Protein AF-A0A7S0A4B8-F1 (afdb_monomer_lite)

Structure (mmCIF, N/CA/C/O backbone):
data_AF-A0A7S0A4B8-F1
#
_entry.id   AF-A0A7S0A4B8-F1
#
loop_
_atom_site.group_PDB
_atom_site.id
_atom_site.type_symbol
_atom_site.label_atom_id
_atom_site.label_alt_id
_atom_site.label_comp_id
_atom_site.label_asym_id
_atom_site.label_entity_id
_atom_site.label_seq_id
_atom_site.pdbx_PDB_ins_code
_atom_site.Cartn_x
_atom_site.Cartn_y
_atom_site.Cartn_z
_atom_site.occupancy
_atom_site.B_iso_or_equiv
_atom_site.auth_seq_id
_atom_site.auth_comp_id
_atom_site.auth_asym_id
_atom_site.auth_atom_id
_atom_site.pdbx_PDB_model_num
ATOM 1 N N . MET A 1 1 ? 1.318 -7.078 27.503 1.00 65.69 1 MET A N 1
ATOM 2 C CA . MET A 1 1 ? 1.333 -6.123 26.371 1.00 65.69 1 MET A CA 1
ATOM 3 C C . MET A 1 1 ? 0.557 -4.879 26.774 1.00 65.69 1 MET A C 1
ATOM 5 O O . MET A 1 1 ? -0.394 -5.013 27.538 1.00 65.69 1 MET A O 1
ATOM 9 N N . LEU A 1 2 ? 0.996 -3.697 26.331 1.00 66.44 2 LEU A N 1
ATOM 10 C CA . LEU A 1 2 ? 0.369 -2.416 26.674 1.00 66.44 2 LEU A CA 1
ATOM 11 C C . LEU A 1 2 ? -0.855 -2.179 25.779 1.00 66.44 2 LEU A C 1
ATOM 13 O O . LEU A 1 2 ? -0.732 -2.217 24.556 1.00 66.44 2 LEU A O 1
ATOM 17 N N . LEU A 1 3 ? -2.012 -1.928 26.382 1.00 67.31 3 LEU A N 1
ATOM 18 C CA . LEU A 1 3 ? -3.228 -1.476 25.714 1.00 67.31 3 LEU A CA 1
ATOM 19 C C . LEU A 1 3 ? -3.552 -0.052 26.160 1.00 67.31 3 LEU A C 1
ATOM 21 O O . LEU A 1 3 ? -3.256 0.344 27.286 1.00 67.31 3 LEU A O 1
ATOM 25 N N . ALA A 1 4 ? -4.162 0.718 25.267 1.00 68.31 4 ALA A N 1
ATOM 26 C CA . ALA A 1 4 ? -4.703 2.030 25.581 1.00 68.31 4 ALA A CA 1
ATOM 27 C C . ALA A 1 4 ? -6.212 2.006 25.336 1.00 68.31 4 ALA A C 1
ATOM 29 O O . ALA A 1 4 ? -6.651 1.677 24.235 1.00 68.31 4 ALA A O 1
ATOM 30 N N . SER A 1 5 ? -6.997 2.349 26.353 1.00 66.81 5 SER A N 1
ATOM 31 C CA . SER A 1 5 ? -8.445 2.515 26.245 1.00 66.81 5 SER A CA 1
ATOM 32 C C . SER A 1 5 ? -8.810 3.991 26.354 1.00 66.81 5 SER A C 1
ATOM 34 O O . SER A 1 5 ? -8.346 4.685 27.263 1.00 66.81 5 SER A O 1
ATOM 36 N N . TRP A 1 6 ? -9.665 4.458 25.445 1.00 62.88 6 TRP A N 1
ATOM 37 C CA . TRP A 1 6 ? -10.256 5.793 25.496 1.00 62.88 6 TRP A CA 1
ATOM 38 C C . TRP A 1 6 ? -11.705 5.681 26.003 1.00 62.88 6 TRP A C 1
ATOM 40 O O . TRP A 1 6 ? -12.505 5.045 25.315 1.00 62.88 6 TRP A O 1
ATOM 50 N N . PRO A 1 7 ? -12.090 6.270 27.153 1.00 57.09 7 PRO A N 1
ATOM 51 C CA . PRO A 1 7 ? -13.421 6.057 27.751 1.00 57.09 7 PRO A CA 1
ATOM 52 C C . PRO A 1 7 ? -14.619 6.737 27.050 1.00 57.09 7 PRO A C 1
ATOM 54 O O . PRO A 1 7 ? -15.655 6.957 27.663 1.00 57.09 7 PRO A O 1
ATOM 57 N N . GLY A 1 8 ? -14.526 7.048 25.759 1.00 51.59 8 GLY A N 1
ATOM 58 C CA . GLY A 1 8 ? -15.545 7.799 25.017 1.00 51.59 8 GLY A CA 1
ATOM 59 C C . GLY A 1 8 ? -15.526 9.319 25.248 1.00 51.59 8 GLY A C 1
ATOM 60 O O . GLY A 1 8 ? -14.815 9.848 26.103 1.00 51.59 8 GLY A O 1
ATOM 61 N N . ALA A 1 9 ? -16.276 10.037 24.408 1.00 51.91 9 ALA A N 1
ATOM 62 C CA . ALA A 1 9 ? -16.394 11.493 24.427 1.00 51.91 9 ALA A CA 1
ATOM 63 C C . ALA A 1 9 ? -17.390 11.927 25.516 1.00 51.91 9 ALA A C 1
ATOM 65 O O . ALA A 1 9 ? -18.593 11.758 25.351 1.00 51.91 9 ALA A O 1
ATOM 66 N N . GLY A 1 10 ? -16.897 12.454 26.638 1.00 55.34 10 GLY A N 1
ATOM 67 C CA . GLY A 1 10 ? -17.756 13.011 27.694 1.00 55.34 10 GLY A CA 1
ATOM 68 C C . GLY A 1 10 ? -17.129 13.022 29.086 1.00 55.34 10 GLY A C 1
ATOM 69 O O . GLY A 1 10 ? -17.447 13.878 29.902 1.00 55.34 10 GLY A O 1
ATOM 70 N N . SER A 1 11 ? -16.182 12.129 29.351 1.00 51.59 11 SER A N 1
ATOM 71 C CA . SER A 1 11 ? -15.331 12.193 30.539 1.00 51.59 11 SER A CA 1
ATOM 72 C C . SER A 1 11 ? -14.059 12.979 30.225 1.00 51.59 11 SER A C 1
ATOM 74 O O . SER A 1 11 ? -13.512 12.833 29.133 1.00 51.59 11 SER A O 1
ATOM 76 N N . ALA A 1 12 ? -13.558 13.769 31.179 1.00 55.06 12 ALA A N 1
ATOM 77 C CA . ALA A 1 12 ? -12.255 14.450 31.137 1.00 55.06 12 ALA A CA 1
ATOM 78 C C . ALA A 1 12 ? -11.069 13.453 31.169 1.00 55.06 12 ALA A C 1
ATOM 80 O O . ALA A 1 12 ? -10.134 13.577 31.957 1.00 55.06 12 ALA A O 1
ATOM 81 N N . ALA A 1 13 ? -11.154 12.390 30.374 1.00 54.06 13 ALA A N 1
ATOM 82 C CA . ALA A 1 13 ? -10.437 11.151 30.568 1.00 54.06 13 ALA A CA 1
ATOM 83 C C . ALA A 1 13 ? -9.263 11.057 29.603 1.00 54.06 13 ALA A C 1
ATOM 85 O O . ALA A 1 13 ? -9.420 10.836 28.402 1.00 54.06 13 ALA A O 1
ATOM 86 N N . GLY A 1 14 ? -8.070 11.208 30.170 1.00 60.81 14 GLY A N 1
ATOM 87 C CA . GLY A 1 14 ? -6.828 10.881 29.497 1.00 60.81 14 GLY A CA 1
ATOM 88 C C . GLY A 1 14 ? -6.768 9.417 29.058 1.00 60.81 14 GLY A C 1
ATOM 89 O O . GLY A 1 14 ? -7.532 8.552 29.497 1.00 60.81 14 GLY A O 1
ATOM 90 N N . LEU A 1 15 ? -5.809 9.151 28.176 1.00 65.81 15 LEU A N 1
ATOM 91 C CA . LEU A 1 15 ? -5.495 7.820 27.678 1.00 65.81 15 LEU A CA 1
ATOM 92 C C . LEU A 1 15 ? -5.212 6.877 28.859 1.00 65.81 15 LEU A C 1
ATOM 94 O O . LEU A 1 15 ? -4.180 6.996 29.522 1.00 65.81 15 LEU A O 1
ATOM 98 N N . SER A 1 16 ? -6.111 5.929 29.122 1.00 72.75 16 SER A N 1
ATOM 99 C CA . SER A 1 16 ? -5.884 4.940 30.174 1.00 72.75 16 SER A CA 1
ATOM 100 C C . SER A 1 16 ? -5.035 3.815 29.605 1.00 72.75 16 SER A C 1
ATOM 102 O O . SER A 1 16 ? -5.447 3.109 28.684 1.00 72.75 16 SER A O 1
ATOM 104 N N . ARG A 1 17 ? -3.814 3.689 30.127 1.00 73.88 17 ARG A N 1
ATOM 105 C CA . ARG A 1 17 ? -2.878 2.625 29.769 1.00 73.88 17 ARG A CA 1
ATOM 106 C C . ARG A 1 17 ? -3.101 1.444 30.697 1.00 73.88 17 ARG A C 1
ATOM 108 O O . ARG A 1 17 ? -2.943 1.573 31.906 1.00 73.88 17 ARG A O 1
ATOM 115 N N . CYS A 1 18 ? -3.431 0.296 30.132 1.00 77.44 18 CYS A N 1
ATOM 116 C CA . CYS A 1 18 ? -3.610 -0.946 30.862 1.00 77.44 18 CYS A CA 1
ATOM 117 C C . CYS A 1 18 ? -2.623 -2.004 30.368 1.00 77.44 18 CYS A C 1
ATOM 119 O O . CYS A 1 18 ? -2.184 -2.013 29.215 1.00 77.44 18 CYS A O 1
ATOM 121 N N . TRP A 1 19 ? -2.247 -2.900 31.273 1.00 80.56 19 TRP A N 1
ATOM 122 C CA . TRP A 1 19 ? -1.473 -4.086 30.942 1.00 80.56 19 TRP A CA 1
ATOM 123 C C . TRP A 1 19 ? -2.433 -5.258 30.796 1.00 80.56 19 TRP A C 1
ATOM 125 O O . TRP A 1 19 ? -3.331 -5.431 31.610 1.00 80.56 19 TRP A O 1
ATOM 135 N N . THR A 1 20 ? -2.233 -6.069 29.766 1.00 80.75 20 THR A N 1
ATOM 136 C CA . THR A 1 20 ? -2.974 -7.321 29.580 1.00 80.75 20 THR A CA 1
ATOM 137 C C . THR A 1 20 ? -2.023 -8.439 29.175 1.00 80.75 20 THR A C 1
ATOM 139 O O . THR A 1 20 ? -0.939 -8.192 28.615 1.00 80.75 20 THR A O 1
ATOM 142 N N . SER A 1 21 ? -2.412 -9.679 29.448 1.00 87.62 21 SER A N 1
ATOM 143 C CA . SER A 1 21 ? -1.695 -10.842 28.943 1.00 87.62 21 SER A CA 1
ATOM 144 C C . SER A 1 21 ? -1.775 -10.917 27.413 1.00 87.62 21 SER A C 1
ATOM 146 O O . SER A 1 21 ? -2.644 -10.333 26.763 1.00 87.62 21 SER A O 1
ATOM 148 N N . ARG A 1 22 ? -0.856 -11.668 26.796 1.00 81.12 22 ARG A N 1
ATOM 149 C CA . ARG A 1 22 ? -0.938 -11.942 25.353 1.00 81.12 22 ARG A CA 1
ATOM 150 C C . ARG A 1 22 ? -2.242 -12.647 24.988 1.00 81.12 22 ARG A C 1
ATOM 152 O O . ARG A 1 22 ? -2.794 -12.375 23.932 1.00 81.12 22 ARG A O 1
ATOM 159 N N . GLN A 1 23 ? -2.713 -13.537 25.851 1.00 83.88 23 GLN A N 1
ATOM 160 C CA . GLN A 1 23 ? -3.875 -14.375 25.593 1.00 83.88 23 GLN A CA 1
ATOM 161 C C . GLN A 1 23 ? -5.174 -13.557 25.602 1.00 83.88 23 GLN A C 1
ATOM 163 O O . GLN A 1 23 ? -5.948 -13.643 24.654 1.00 83.88 23 GLN A O 1
ATOM 168 N N . GLU A 1 24 ? -5.359 -12.687 26.594 1.00 83.50 24 GLU A N 1
ATOM 169 C CA . GLU A 1 24 ? -6.487 -11.745 26.663 1.00 83.50 24 GLU A CA 1
ATOM 170 C C . GLU A 1 24 ? -6.470 -10.732 25.511 1.00 83.50 24 GLU A C 1
ATOM 172 O O . GLU A 1 24 ? -7.505 -10.476 24.897 1.00 83.50 24 GLU A O 1
ATOM 177 N N . LEU A 1 25 ? -5.295 -10.204 25.146 1.00 81.12 25 LEU A N 1
ATOM 178 C CA . LEU A 1 25 ? -5.165 -9.302 23.997 1.00 81.12 25 LEU A CA 1
ATOM 179 C C . LEU A 1 25 ? -5.595 -9.980 22.692 1.00 81.12 25 LEU A C 1
ATOM 181 O O . LEU A 1 25 ? -6.290 -9.379 21.873 1.00 81.12 25 LEU A O 1
ATOM 185 N N . LEU A 1 26 ? -5.201 -11.242 22.500 1.00 79.94 26 LEU A N 1
ATOM 186 C CA . LEU A 1 26 ? -5.622 -12.015 21.337 1.00 79.94 26 LEU A CA 1
ATOM 187 C C . LEU A 1 26 ? -7.137 -12.259 21.346 1.00 79.94 26 LEU A C 1
ATOM 189 O O . LEU A 1 26 ? -7.769 -12.169 20.296 1.00 79.94 26 LEU A O 1
ATOM 193 N N . GLN A 1 27 ? -7.739 -12.510 22.510 1.00 82.00 27 GLN A N 1
ATOM 194 C CA . GLN A 1 27 ? -9.192 -12.650 22.625 1.00 82.00 27 GLN A CA 1
ATOM 195 C C . GLN A 1 27 ? -9.928 -11.343 22.308 1.00 82.00 27 GLN A C 1
ATOM 197 O O . GLN A 1 27 ? -10.942 -11.382 21.619 1.00 82.00 27 GLN A O 1
ATOM 202 N N . LEU A 1 28 ? -9.424 -10.188 22.744 1.00 78.06 28 LEU A N 1
ATOM 203 C CA . LEU A 1 28 ? -10.036 -8.887 22.451 1.00 78.06 28 LEU A CA 1
ATOM 204 C C . LEU A 1 28 ? -10.003 -8.541 20.956 1.00 78.06 28 LEU A C 1
ATOM 206 O O . LEU A 1 28 ? -10.974 -8.004 20.429 1.00 78.06 28 LEU A O 1
ATOM 210 N N . LEU A 1 29 ? -8.899 -8.852 20.273 1.00 75.25 29 LEU A N 1
ATOM 211 C CA . LEU A 1 29 ? -8.683 -8.445 18.880 1.00 75.25 29 LEU A CA 1
ATOM 212 C C . LEU A 1 29 ? -9.118 -9.488 17.843 1.00 75.25 29 LEU A C 1
ATOM 214 O O . LEU A 1 29 ? -9.362 -9.122 16.695 1.00 75.25 29 LEU A O 1
ATOM 218 N N . PHE A 1 30 ? -9.198 -10.770 18.213 1.00 77.69 30 PHE A N 1
ATOM 219 C CA . PHE A 1 30 ? -9.391 -11.864 17.254 1.00 77.69 30 PHE A CA 1
ATOM 220 C C . PHE A 1 30 ? -10.508 -12.857 17.618 1.00 77.69 30 PHE A C 1
ATOM 222 O O . PHE A 1 30 ? -10.685 -13.835 16.891 1.00 77.69 30 PHE A O 1
ATOM 229 N N . ARG A 1 31 ? -11.292 -12.645 18.692 1.00 82.69 31 ARG A N 1
ATOM 230 C CA . ARG A 1 31 ? -12.483 -13.484 18.947 1.00 82.69 31 ARG A CA 1
ATOM 231 C C . ARG A 1 31 ? -13.565 -13.265 17.881 1.00 82.69 31 ARG A C 1
ATOM 233 O O . ARG A 1 31 ? -13.658 -12.171 17.322 1.00 82.69 31 ARG A O 1
ATOM 240 N N . PRO A 1 32 ? -14.457 -14.243 17.650 1.00 79.19 32 PRO A N 1
ATOM 241 C CA . PRO A 1 32 ? -15.700 -13.999 16.925 1.00 79.19 32 PRO A CA 1
ATOM 242 C C . PRO A 1 32 ? -16.448 -12.790 17.513 1.00 79.19 32 PRO A C 1
ATOM 244 O O . PRO A 1 32 ? -16.683 -12.728 18.723 1.00 79.19 32 PRO A O 1
ATOM 247 N N . GLY A 1 33 ? -16.772 -11.814 16.660 1.00 76.62 33 GLY A N 1
ATOM 248 C CA . GLY A 1 33 ? -17.384 -10.542 17.064 1.00 76.62 33 GLY A CA 1
ATOM 249 C C . GLY A 1 33 ? -16.401 -9.445 17.492 1.00 76.62 33 GLY A C 1
ATOM 250 O O . GLY A 1 33 ? -16.847 -8.358 17.852 1.00 76.62 33 GLY A O 1
ATOM 251 N N . ALA A 1 34 ? -15.085 -9.686 17.444 1.00 72.62 34 ALA A N 1
ATOM 252 C CA . ALA A 1 34 ? -14.104 -8.619 17.617 1.00 72.62 34 ALA A CA 1
ATOM 253 C C . ALA A 1 34 ? -14.307 -7.532 16.542 1.00 72.62 34 ALA A C 1
ATOM 255 O O . ALA A 1 34 ? -14.575 -7.860 15.377 1.00 72.62 34 ALA A O 1
ATOM 256 N N . PRO A 1 35 ? -14.181 -6.242 16.901 1.00 68.31 35 PRO A N 1
ATOM 257 C CA . PRO A 1 35 ? -14.300 -5.162 15.935 1.00 68.31 35 PRO A CA 1
ATOM 258 C C . PRO A 1 35 ? -13.227 -5.318 14.856 1.00 68.31 35 PRO A C 1
ATOM 260 O O . PRO A 1 35 ? -12.076 -5.650 15.146 1.00 68.31 35 PRO A O 1
ATOM 263 N N . ALA A 1 36 ? -13.595 -5.063 13.598 1.00 70.81 36 ALA A N 1
ATOM 264 C CA . ALA A 1 36 ? -12.662 -5.076 12.477 1.00 70.81 36 ALA A CA 1
ATOM 265 C C . ALA A 1 36 ? -11.707 -3.875 12.575 1.00 70.81 36 ALA A C 1
ATOM 267 O O . ALA A 1 36 ? -11.871 -2.867 11.889 1.00 70.81 36 ALA A O 1
ATOM 268 N N . MET A 1 37 ? -10.714 -3.981 13.454 1.00 77.62 37 MET A N 1
ATOM 2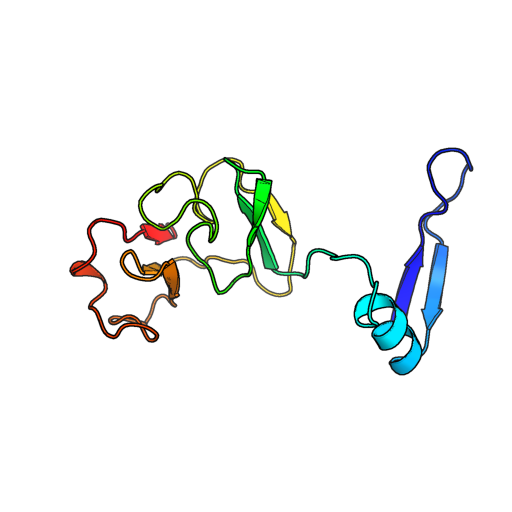69 C CA . MET A 1 37 ? -9.730 -2.935 13.677 1.00 77.62 37 MET A CA 1
ATOM 270 C C . MET A 1 37 ? -8.759 -2.867 12.490 1.00 77.62 37 MET A C 1
ATOM 272 O O . MET A 1 37 ? -8.296 -3.909 12.004 1.00 77.62 37 MET A O 1
ATOM 276 N N . PRO A 1 38 ? -8.428 -1.661 12.001 1.00 84.88 38 PRO A N 1
ATOM 277 C CA . PRO A 1 38 ? -7.383 -1.490 11.003 1.00 84.88 38 PRO A CA 1
ATOM 278 C C . PRO A 1 38 ? -6.048 -1.948 11.585 1.00 84.88 38 PRO A C 1
ATOM 280 O O . PRO A 1 38 ? -5.708 -1.613 12.720 1.00 84.88 38 PRO A O 1
ATOM 283 N N . ARG A 1 39 ? -5.292 -2.740 10.826 1.00 85.38 39 ARG A N 1
ATOM 284 C CA . ARG A 1 39 ? -3.971 -3.204 11.254 1.00 85.38 39 ARG A CA 1
ATOM 285 C C . ARG A 1 39 ? -2.903 -2.226 10.776 1.00 85.38 39 ARG A C 1
ATOM 287 O O . ARG A 1 39 ? -3.095 -1.604 9.732 1.00 85.38 39 ARG A O 1
ATOM 294 N N . PRO A 1 40 ? -1.763 -2.135 11.476 1.00 89.06 40 PRO A N 1
ATOM 295 C CA . PRO A 1 40 ? -0.599 -1.420 10.969 1.00 89.06 40 PRO A CA 1
ATOM 296 C C . PRO A 1 40 ? -0.287 -1.794 9.511 1.00 89.06 40 PRO A C 1
ATOM 298 O O . PRO A 1 40 ? -0.234 -2.979 9.172 1.00 89.06 40 PRO A O 1
ATOM 301 N N . GLY A 1 41 ? -0.118 -0.789 8.650 1.00 91.50 41 GLY A N 1
ATOM 302 C CA . GLY A 1 41 ? 0.108 -0.944 7.210 1.00 91.50 41 GLY A CA 1
ATOM 303 C C . GLY A 1 41 ? -1.150 -1.144 6.353 1.00 91.50 41 GLY A C 1
ATOM 304 O O . GLY A 1 41 ? -1.059 -1.079 5.126 1.00 91.50 41 GLY A O 1
ATOM 305 N N . ASP A 1 42 ? -2.326 -1.378 6.944 1.00 94.81 42 ASP A N 1
ATOM 306 C CA . ASP A 1 42 ? -3.574 -1.303 6.180 1.00 94.81 42 ASP A CA 1
ATOM 307 C C . ASP A 1 42 ? -3.756 0.137 5.643 1.00 94.81 42 ASP A C 1
ATOM 309 O O . ASP A 1 42 ? -3.273 1.110 6.222 1.00 94.81 42 ASP A O 1
ATOM 313 N N . TRP A 1 43 ? -4.462 0.291 4.527 1.00 95.44 43 TRP A N 1
ATOM 314 C CA . TRP A 1 43 ? -4.742 1.596 3.923 1.00 95.44 43 TRP A CA 1
ATOM 315 C C . TRP A 1 43 ? -6.205 1.694 3.503 1.00 95.44 43 TRP A C 1
ATOM 317 O O . TRP A 1 43 ? -6.847 0.688 3.200 1.00 95.44 43 TRP A O 1
ATOM 327 N N . PHE A 1 44 ? -6.759 2.899 3.477 1.00 95.94 44 PHE A N 1
ATOM 328 C CA . PHE A 1 44 ? -8.140 3.149 3.083 1.00 95.94 44 PHE A CA 1
ATOM 329 C C . PHE A 1 44 ? -8.175 3.821 1.726 1.00 95.94 44 PHE A C 1
ATOM 331 O O . PHE A 1 44 ? -7.514 4.833 1.502 1.00 95.94 44 PHE A O 1
ATOM 338 N N . CYS A 1 45 ? -8.961 3.243 0.822 1.00 96.25 45 CYS A N 1
ATOM 339 C CA . CYS A 1 45 ? -9.129 3.795 -0.511 1.00 96.25 45 CYS A CA 1
ATOM 340 C C . CYS A 1 45 ? -9.730 5.200 -0.434 1.00 96.25 45 CYS A C 1
ATOM 342 O O . CYS A 1 45 ? -10.817 5.365 0.115 1.00 96.25 45 CYS A O 1
ATOM 344 N N . SER A 1 46 ? -9.070 6.184 -1.043 1.00 95.31 46 SER A N 1
ATOM 345 C CA . SER A 1 46 ? -9.558 7.566 -1.111 1.00 95.31 46 SER A CA 1
ATOM 346 C C . SER A 1 46 ? -10.892 7.703 -1.855 1.00 95.31 46 SER A C 1
ATOM 348 O O . SER A 1 46 ? -11.635 8.647 -1.616 1.00 95.31 46 SER A O 1
ATOM 350 N N . ARG A 1 47 ? -11.235 6.735 -2.717 1.00 95.06 47 ARG A N 1
ATOM 351 C CA . ARG A 1 47 ? -12.477 6.731 -3.503 1.00 95.06 47 ARG A CA 1
ATOM 352 C C . ARG A 1 47 ? -13.671 6.113 -2.775 1.00 95.06 47 ARG A C 1
ATOM 354 O O . ARG A 1 47 ? -14.761 6.669 -2.811 1.00 95.06 47 ARG A O 1
ATOM 361 N N . CYS A 1 48 ? -13.502 4.933 -2.176 1.00 95.50 48 CYS A N 1
ATOM 362 C CA . CYS A 1 48 ? -14.624 4.174 -1.603 1.00 95.50 48 CYS A CA 1
ATOM 363 C C . CYS A 1 48 ? -14.516 3.941 -0.091 1.00 95.50 48 CYS A C 1
ATOM 365 O O . CYS A 1 48 ? -15.330 3.204 0.464 1.00 95.50 48 CYS A O 1
ATOM 367 N N . LEU A 1 49 ? -13.473 4.478 0.553 1.00 93.62 49 LEU A N 1
ATOM 368 C CA . LEU A 1 49 ? -13.179 4.384 1.990 1.00 93.62 49 LEU A CA 1
ATOM 369 C C . LEU A 1 49 ? -13.091 2.954 2.543 1.00 93.62 49 LEU A C 1
ATOM 371 O O . LEU A 1 49 ? -13.013 2.747 3.752 1.00 93.62 49 LEU A O 1
ATOM 375 N N . LYS A 1 50 ? -13.061 1.936 1.676 1.00 95.06 50 LYS A N 1
ATOM 376 C CA . LYS A 1 50 ? -12.878 0.552 2.107 1.00 95.06 50 LYS A CA 1
ATOM 377 C C . LYS A 1 50 ? -11.420 0.332 2.477 1.00 95.06 50 LYS A C 1
ATOM 379 O O . LYS A 1 50 ? -10.503 0.777 1.783 1.00 95.06 50 LYS A O 1
ATOM 384 N N . ARG A 1 51 ? -11.245 -0.406 3.566 1.00 94.94 51 ARG A N 1
ATOM 385 C CA . ARG A 1 51 ? -9.955 -0.859 4.069 1.00 94.94 51 ARG A CA 1
ATOM 386 C C . ARG A 1 51 ? -9.342 -1.896 3.129 1.00 94.94 51 ARG A C 1
ATOM 388 O O . ARG A 1 51 ? -9.998 -2.864 2.743 1.00 94.94 51 ARG A O 1
ATOM 395 N N . ASN A 1 52 ? -8.065 -1.730 2.835 1.00 95.75 52 ASN A N 1
ATOM 396 C CA . ASN A 1 52 ? -7.224 -2.639 2.076 1.00 95.75 52 ASN A CA 1
ATOM 397 C C . ASN A 1 52 ? -6.027 -3.063 2.932 1.00 95.75 52 ASN A C 1
ATOM 399 O O . ASN A 1 52 ? -5.617 -2.365 3.854 1.00 95.75 52 ASN A O 1
ATOM 403 N N . MET A 1 53 ? -5.488 -4.239 2.624 1.00 94.62 53 MET A N 1
ATOM 404 C CA . MET A 1 53 ? -4.298 -4.782 3.283 1.00 94.62 53 MET A CA 1
ATOM 405 C C . MET A 1 53 ? -3.036 -4.377 2.505 1.00 94.62 53 MET A C 1
ATOM 407 O O . MET A 1 53 ? -3.150 -4.200 1.292 1.00 94.62 53 MET A O 1
ATOM 411 N N . PRO A 1 54 ? -1.838 -4.363 3.124 1.00 93.19 54 PRO A N 1
ATOM 412 C CA . PRO A 1 54 ? -0.581 -4.042 2.433 1.00 93.19 54 PRO A CA 1
ATOM 413 C C . PRO A 1 54 ? -0.323 -4.873 1.166 1.00 93.19 54 PRO A C 1
ATOM 415 O O . PRO A 1 54 ? 0.232 -4.382 0.197 1.00 93.19 54 PRO A O 1
ATOM 418 N N . LYS A 1 55 ? -0.788 -6.131 1.133 1.00 94.31 55 LYS A N 1
ATOM 419 C CA . LYS A 1 55 ? -0.660 -7.019 -0.040 1.00 94.31 55 LYS A CA 1
ATOM 420 C C . LYS A 1 55 ? -1.480 -6.585 -1.265 1.00 94.31 55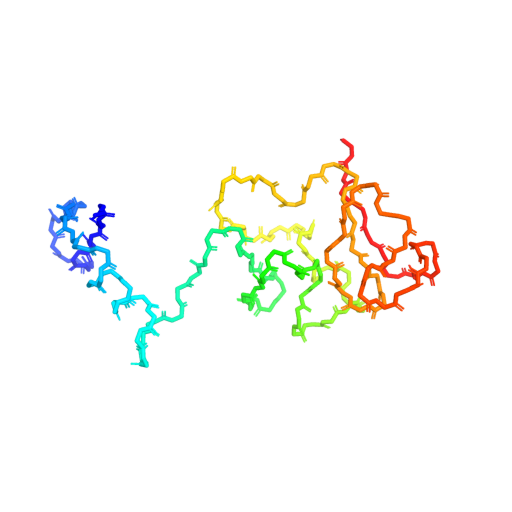 LYS A C 1
ATOM 422 O O . LYS A 1 55 ? -1.384 -7.205 -2.324 1.00 94.31 55 LYS A O 1
ATOM 427 N N . HIS A 1 56 ? -2.358 -5.601 -1.105 1.00 95.75 56 HIS A N 1
ATOM 428 C CA . HIS A 1 56 ? -3.213 -5.068 -2.154 1.00 95.75 56 HIS A CA 1
ATOM 429 C C . HIS A 1 56 ? -2.702 -3.684 -2.529 1.00 95.75 56 HIS A C 1
ATOM 431 O O . HIS A 1 56 ? -2.800 -2.757 -1.729 1.00 95.75 56 HIS A O 1
ATOM 437 N N . PHE A 1 57 ? -2.170 -3.557 -3.742 1.00 95.94 57 PHE A N 1
ATOM 438 C CA . PHE A 1 57 ? -1.704 -2.275 -4.260 1.00 95.94 57 PHE A CA 1
ATOM 439 C C . PHE A 1 57 ? -2.875 -1.420 -4.743 1.00 95.94 57 PHE A C 1
ATOM 441 O O . PHE A 1 57 ? -2.948 -0.222 -4.486 1.00 95.94 57 PHE A O 1
ATOM 448 N N . PHE A 1 58 ? -3.823 -2.065 -5.421 1.00 96.56 58 PHE A N 1
ATOM 449 C CA . PHE A 1 58 ? -5.081 -1.464 -5.849 1.00 96.56 58 PHE A CA 1
ATOM 450 C C . PHE A 1 58 ? -6.194 -1.838 -4.881 1.00 96.56 58 PHE A C 1
ATOM 452 O O . PHE A 1 58 ? -6.139 -2.868 -4.200 1.00 96.56 58 PHE A O 1
ATOM 459 N N . CYS A 1 59 ? -7.223 -1.000 -4.814 1.00 97.06 59 CYS A N 1
ATOM 460 C CA . CYS A 1 59 ? -8.340 -1.225 -3.924 1.00 97.06 59 CYS A CA 1
ATOM 461 C C . CYS A 1 59 ? -9.050 -2.507 -4.340 1.00 97.06 59 CYS A C 1
ATOM 463 O O . CYS A 1 59 ? -9.490 -2.657 -5.477 1.00 97.06 59 CYS A O 1
ATOM 465 N N . ARG A 1 60 ? -9.228 -3.423 -3.391 1.00 95.38 60 ARG A N 1
ATOM 466 C CA . ARG A 1 60 ? -9.848 -4.720 -3.656 1.00 95.38 60 ARG A CA 1
ATOM 467 C C . ARG A 1 60 ? -11.308 -4.614 -4.095 1.00 95.38 60 ARG A C 1
ATOM 469 O O . ARG A 1 60 ? -11.799 -5.515 -4.761 1.00 95.38 60 ARG A O 1
ATOM 476 N N . ALA A 1 61 ? -11.991 -3.541 -3.704 1.00 95.50 61 ALA A N 1
ATOM 477 C CA . ALA A 1 61 ? -13.381 -3.307 -4.070 1.00 95.50 61 ALA A CA 1
ATOM 478 C C . ALA A 1 61 ? -13.535 -2.550 -5.394 1.00 95.50 61 ALA A C 1
ATOM 480 O O . ALA A 1 61 ? -14.460 -2.843 -6.140 1.00 95.50 61 ALA A O 1
ATOM 481 N N . CYS A 1 62 ? -12.650 -1.594 -5.691 1.00 96.00 62 CYS A N 1
ATOM 482 C CA . CYS A 1 62 ? -12.694 -0.858 -6.958 1.00 96.00 62 CYS A CA 1
ATOM 483 C C . CYS A 1 62 ? -12.030 -1.628 -8.110 1.00 96.00 62 CYS A C 1
ATOM 485 O O . CYS A 1 62 ? -12.404 -1.443 -9.263 1.00 96.00 62 CYS A O 1
ATOM 487 N N . GLY A 1 63 ? -11.062 -2.492 -7.800 1.00 91.88 63 GLY A N 1
ATOM 488 C CA . GLY A 1 63 ? -10.276 -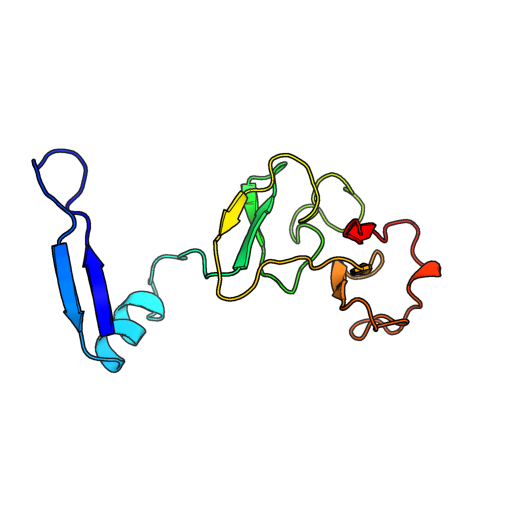3.238 -8.778 1.00 91.88 63 GLY A CA 1
ATOM 489 C C . GLY A 1 63 ? -9.111 -2.438 -9.370 1.00 91.88 63 GLY A C 1
ATOM 490 O O . GLY A 1 63 ? -8.900 -1.269 -9.056 1.00 91.88 63 GLY A O 1
ATOM 491 N N . THR A 1 64 ? -8.341 -3.094 -10.242 1.00 91.38 64 THR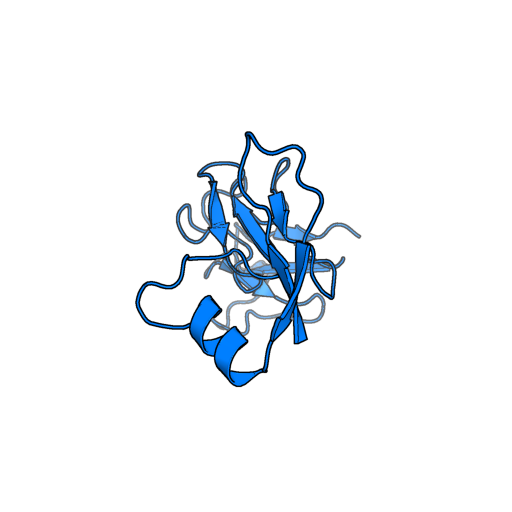 A N 1
ATOM 492 C CA . THR A 1 64 ? -7.142 -2.537 -10.902 1.00 91.38 64 THR A CA 1
ATOM 493 C C . THR A 1 64 ? -7.458 -1.524 -12.007 1.00 91.38 64 THR A C 1
ATOM 495 O O . THR A 1 64 ? -6.594 -0.741 -12.393 1.00 91.38 64 THR A O 1
ATOM 498 N N . GLY A 1 65 ? -8.702 -1.499 -12.499 1.00 86.25 65 GLY A N 1
ATOM 499 C CA . GLY A 1 65 ? -9.151 -0.561 -13.534 1.00 86.25 65 GLY A CA 1
ATOM 500 C C . GLY A 1 65 ? -9.260 0.892 -13.069 1.00 86.25 65 GLY A C 1
ATOM 501 O O . GLY A 1 65 ? -9.164 1.800 -13.890 1.00 86.25 65 GLY A O 1
ATOM 502 N N . ALA A 1 66 ? -9.417 1.114 -11.763 1.00 86.25 66 ALA A N 1
ATOM 503 C CA . ALA A 1 66 ? -9.465 2.435 -11.149 1.00 86.25 66 ALA A CA 1
ATOM 504 C C . ALA A 1 66 ? -8.074 2.793 -10.607 1.00 86.25 66 ALA A C 1
ATOM 506 O O . ALA A 1 66 ? -7.754 2.493 -9.456 1.00 86.25 66 ALA A O 1
ATOM 507 N N . LYS A 1 67 ? -7.221 3.414 -11.432 1.00 74.38 67 LYS A N 1
ATOM 508 C CA . LYS A 1 67 ? -5.844 3.783 -11.035 1.00 74.38 67 LYS A CA 1
ATOM 509 C C . LYS A 1 67 ? -5.825 4.741 -9.839 1.00 74.38 67 LYS A C 1
ATOM 511 O O . LYS A 1 67 ? -4.960 4.639 -8.969 1.00 74.38 67 LYS A O 1
ATOM 516 N N . GLU A 1 68 ? -6.827 5.610 -9.764 1.00 84.06 68 GLU A N 1
ATOM 517 C CA . GLU A 1 68 ? -7.100 6.518 -8.650 1.00 84.06 68 GLU A CA 1
ATOM 518 C C . GLU A 1 68 ? -7.559 5.807 -7.365 1.00 84.06 68 GLU A C 1
ATOM 520 O O . GLU A 1 68 ? -7.647 6.425 -6.312 1.00 84.06 68 GLU A O 1
ATOM 525 N N . ALA A 1 69 ? -7.824 4.501 -7.420 1.00 94.25 69 ALA A N 1
ATOM 526 C CA . ALA A 1 69 ? -8.125 3.665 -6.267 1.00 94.25 69 ALA A CA 1
ATOM 527 C C . ALA A 1 69 ? -6.931 2.756 -5.932 1.00 94.25 69 ALA A C 1
ATOM 529 O O . ALA A 1 69 ? -7.073 1.538 -5.833 1.00 94.25 69 ALA A O 1
ATOM 530 N N . SER A 1 70 ? -5.749 3.338 -5.748 1.00 95.50 70 SER A N 1
ATOM 531 C CA . SER A 1 70 ? -4.520 2.628 -5.372 1.00 95.50 70 SER A CA 1
ATOM 532 C C . SER A 1 70 ? -3.902 3.198 -4.100 1.00 95.50 70 SER A C 1
ATOM 534 O O . SER A 1 70 ? -4.246 4.294 -3.670 1.00 95.50 70 SER A O 1
ATOM 536 N N . VAL A 1 71 ? -2.964 2.464 -3.505 1.00 95.38 71 VAL A N 1
ATOM 537 C CA . VAL A 1 71 ? -2.218 2.899 -2.314 1.00 95.38 71 VAL A CA 1
ATOM 538 C C . VAL A 1 71 ? -1.367 4.160 -2.560 1.00 95.38 71 VAL A C 1
ATOM 540 O O . VAL A 1 71 ? -0.992 4.853 -1.613 1.00 95.38 71 VAL A O 1
ATOM 543 N N . LEU A 1 72 ? -1.074 4.466 -3.829 1.00 94.44 72 LEU A N 1
ATOM 544 C CA . LEU A 1 72 ? -0.377 5.680 -4.263 1.00 94.44 72 LEU A CA 1
ATOM 545 C C . LEU A 1 72 ? -1.322 6.850 -4.557 1.00 94.44 72 LEU A C 1
ATOM 547 O O . LEU A 1 72 ? -0.855 7.958 -4.811 1.00 94.44 72 LEU A O 1
ATOM 551 N N . ALA A 1 73 ? -2.636 6.625 -4.563 1.00 93.88 73 ALA A N 1
ATOM 552 C CA . ALA A 1 73 ? -3.577 7.673 -4.911 1.00 93.88 73 ALA A CA 1
ATOM 553 C C . ALA A 1 73 ? -3.532 8.813 -3.877 1.00 93.88 73 ALA A C 1
ATOM 555 O O . ALA A 1 73 ? -3.491 8.538 -2.669 1.00 93.88 73 ALA A O 1
ATOM 556 N N . PRO A 1 74 ? -3.602 10.083 -4.318 1.00 93.06 74 PRO A N 1
ATOM 557 C CA . PRO A 1 74 ? -3.719 11.220 -3.415 1.00 93.06 74 PRO A CA 1
ATOM 558 C C . PRO A 1 74 ? -4.892 11.048 -2.441 1.00 93.06 74 PRO A C 1
ATOM 560 O O . PRO A 1 74 ? -5.950 10.528 -2.802 1.00 93.06 74 PRO A O 1
ATOM 563 N N . GLY A 1 75 ? -4.696 11.466 -1.189 1.00 91.69 75 GLY A N 1
ATOM 564 C CA . GLY A 1 75 ? -5.714 11.342 -0.139 1.00 91.69 75 GLY A CA 1
ATOM 565 C C . GLY A 1 75 ? -5.918 9.921 0.400 1.00 91.69 75 GLY A C 1
ATOM 566 O O . GLY A 1 75 ? -6.835 9.697 1.188 1.00 91.69 75 GLY A O 1
ATOM 567 N N . THR A 1 76 ? -5.088 8.950 0.005 1.00 94.50 76 THR A N 1
ATOM 568 C CA . THR A 1 76 ? -5.095 7.617 0.620 1.00 94.50 76 THR A CA 1
ATOM 569 C C . THR A 1 76 ? -4.655 7.706 2.077 1.00 94.50 76 THR A C 1
ATOM 571 O O . THR A 1 76 ? -3.556 8.166 2.382 1.00 94.50 76 THR A O 1
ATOM 574 N N . ILE A 1 77 ? -5.494 7.213 2.986 1.00 93.88 77 ILE A N 1
ATOM 575 C CA . ILE A 1 77 ? -5.180 7.172 4.417 1.00 93.88 77 ILE A CA 1
ATOM 576 C C . ILE A 1 77 ? -4.429 5.872 4.698 1.00 93.88 77 ILE A C 1
ATOM 578 O O . ILE A 1 77 ? -4.984 4.787 4.521 1.00 93.88 77 ILE A O 1
ATOM 582 N N . LYS A 1 78 ? -3.180 5.967 5.153 1.00 94.00 78 LYS A N 1
ATOM 583 C CA . LYS A 1 78 ? -2.357 4.812 5.535 1.00 94.00 78 LYS A CA 1
ATOM 584 C C . LYS A 1 78 ? -2.332 4.678 7.051 1.00 94.00 78 LYS A C 1
ATOM 586 O O . LYS A 1 78 ? -2.076 5.651 7.755 1.00 94.00 78 LYS A O 1
ATOM 591 N N . VAL A 1 79 ? -2.584 3.477 7.558 1.00 92.56 79 VAL A N 1
ATOM 592 C CA . VAL A 1 79 ? -2.389 3.164 8.974 1.00 92.56 79 VAL A CA 1
ATOM 593 C C . VAL A 1 79 ? -0.884 3.006 9.200 1.00 92.56 79 VAL A C 1
ATOM 595 O O . VAL A 1 79 ? -0.289 2.118 8.581 1.00 92.56 79 VAL A O 1
ATOM 598 N N . PRO A 1 80 ? -0.255 3.818 10.070 1.00 89.62 80 PRO A N 1
ATOM 599 C CA . PRO A 1 80 ? 1.171 3.701 10.344 1.00 89.62 80 PRO A CA 1
ATOM 600 C C . PRO A 1 80 ? 1.545 2.277 10.761 1.00 89.62 80 PRO A C 1
ATOM 602 O O . PRO A 1 80 ? 0.821 1.622 11.516 1.00 89.62 80 PRO A O 1
ATOM 605 N N . GLY A 1 81 ? 2.671 1.786 10.256 1.00 83.56 81 GLY A N 1
ATOM 606 C CA . GLY A 1 81 ? 3.194 0.471 10.596 1.00 83.56 81 GLY A CA 1
ATOM 607 C C . GLY A 1 81 ? 4.700 0.472 10.775 1.00 83.56 81 GLY A C 1
ATOM 608 O O . GLY A 1 81 ? 5.338 1.516 10.749 1.00 83.56 81 GLY A O 1
ATOM 609 N N . MET A 1 82 ? 5.265 -0.720 10.976 1.00 78.75 82 MET A N 1
ATOM 610 C CA . MET A 1 82 ? 6.704 -0.889 11.224 1.00 78.75 82 MET A CA 1
ATOM 611 C C . MET A 1 82 ? 7.577 -0.440 10.045 1.00 78.75 82 MET A C 1
ATOM 613 O O . MET A 1 82 ? 8.750 -0.137 10.236 1.00 78.75 82 MET A O 1
ATOM 617 N N . ARG A 1 83 ? 7.025 -0.453 8.827 1.00 82.50 83 ARG A N 1
ATOM 618 C CA . ARG A 1 83 ? 7.677 0.023 7.607 1.00 82.50 83 ARG A CA 1
ATOM 619 C C . ARG A 1 83 ? 6.687 0.843 6.801 1.00 82.50 83 ARG A C 1
ATOM 621 O O . ARG A 1 83 ? 5.509 0.487 6.727 1.00 82.50 83 ARG A O 1
ATOM 628 N N . GLU A 1 84 ? 7.187 1.914 6.206 1.00 85.38 84 GLU A N 1
ATOM 629 C CA . GLU A 1 84 ? 6.428 2.704 5.253 1.00 85.38 84 GLU A CA 1
ATOM 630 C C . GLU A 1 84 ? 6.241 1.915 3.953 1.00 85.38 84 GLU A C 1
ATOM 632 O O . GLU A 1 84 ? 7.121 1.169 3.527 1.00 85.38 84 GLU A O 1
ATOM 637 N N . TYR A 1 85 ? 5.048 2.019 3.376 1.00 88.50 85 TYR A N 1
ATOM 638 C CA . TYR A 1 85 ? 4.660 1.296 2.172 1.00 88.50 85 TYR A CA 1
ATOM 639 C C . TYR A 1 85 ? 3.761 2.189 1.297 1.00 88.50 85 TYR A C 1
ATOM 641 O O . TYR A 1 85 ? 2.884 2.885 1.834 1.00 88.50 85 TYR A O 1
ATOM 649 N N . PRO A 1 86 ? 3.911 2.175 -0.039 1.00 92.94 86 PRO A N 1
ATOM 650 C CA . PRO A 1 86 ? 4.961 1.493 -0.810 1.00 92.94 86 PRO A CA 1
ATOM 651 C C . PRO A 1 86 ? 6.335 2.142 -0.647 1.00 92.94 86 PRO A C 1
ATOM 653 O O . PRO A 1 86 ? 6.405 3.350 -0.424 1.00 92.94 86 PRO A O 1
ATOM 656 N N . LEU A 1 87 ? 7.400 1.348 -0.762 1.00 93.12 87 LEU A N 1
ATOM 657 C CA . LEU A 1 87 ? 8.766 1.863 -0.858 1.00 93.12 87 LEU A CA 1
ATOM 658 C C . LEU A 1 87 ? 9.058 2.330 -2.291 1.00 93.12 87 LEU A C 1
ATOM 660 O O . LEU A 1 87 ? 8.417 1.835 -3.219 1.00 93.12 87 LEU A O 1
ATOM 664 N N . PRO A 1 88 ? 10.032 3.233 -2.499 1.00 94.19 88 PRO A N 1
ATOM 665 C CA . PRO A 1 88 ? 10.483 3.601 -3.837 1.00 94.19 88 PRO A CA 1
ATOM 666 C C . PRO A 1 88 ? 10.784 2.377 -4.710 1.00 94.19 88 PRO A C 1
ATOM 668 O O . PRO A 1 88 ? 11.457 1.441 -4.276 1.00 94.19 88 PRO A O 1
ATOM 671 N N . GLY A 1 89 ? 10.253 2.367 -5.934 1.00 94.06 89 GLY A N 1
ATOM 672 C CA . GLY A 1 89 ? 10.374 1.247 -6.872 1.00 94.06 89 GLY A CA 1
ATOM 673 C C . GLY A 1 89 ? 9.383 0.09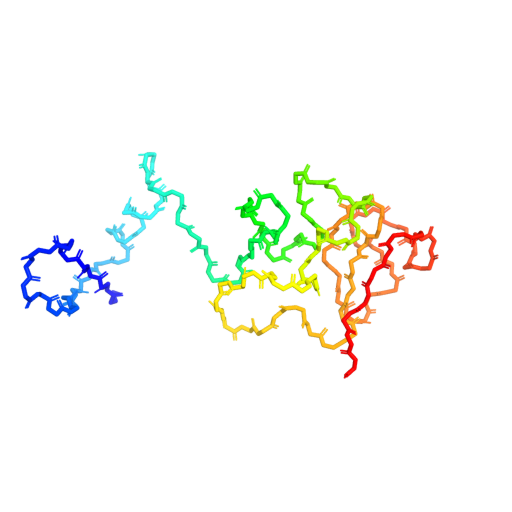4 -6.665 1.00 94.06 89 GLY A C 1
ATOM 674 O O . GLY A 1 89 ? 9.166 -0.669 -7.607 1.00 94.06 89 GLY A O 1
ATOM 675 N N . ASP A 1 90 ? 8.727 -0.032 -5.504 1.00 95.56 90 ASP A N 1
ATOM 676 C CA . ASP A 1 90 ? 7.644 -1.009 -5.329 1.00 95.56 90 ASP A CA 1
ATOM 677 C C . ASP A 1 90 ? 6.519 -0.731 -6.326 1.00 95.56 90 ASP A C 1
ATOM 679 O O . ASP A 1 90 ? 6.218 0.417 -6.668 1.00 95.56 90 ASP A O 1
ATOM 683 N N . TRP A 1 91 ? 5.845 -1.783 -6.775 1.00 94.38 91 TRP A N 1
ATOM 684 C CA . TRP A 1 91 ? 4.857 -1.660 -7.837 1.00 94.38 91 TRP A CA 1
ATOM 685 C C . TRP A 1 91 ? 3.609 -2.493 -7.594 1.00 94.38 91 TRP A C 1
ATOM 687 O O . TRP A 1 91 ? 3.580 -3.454 -6.830 1.00 94.38 91 TRP A O 1
ATOM 697 N N . GLY A 1 92 ? 2.526 -2.097 -8.245 1.00 94.88 92 GLY A N 1
ATOM 698 C CA . GLY A 1 92 ? 1.268 -2.819 -8.241 1.00 94.88 92 GLY A CA 1
ATOM 699 C C . GLY A 1 92 ? 1.105 -3.606 -9.517 1.00 94.88 92 GLY A C 1
ATOM 700 O O . GLY A 1 92 ? 1.126 -3.024 -10.598 1.00 94.88 92 GLY A O 1
ATOM 701 N N . CYS A 1 93 ? 0.850 -4.906 -9.407 1.00 95.38 93 CYS A N 1
ATOM 702 C CA . CYS A 1 93 ? 0.471 -5.709 -10.560 1.00 95.38 93 CYS A CA 1
ATOM 703 C C . CYS A 1 93 ? -0.880 -5.238 -11.116 1.00 95.38 93 CYS A C 1
ATOM 705 O O . CYS A 1 93 ? -1.913 -5.399 -10.462 1.00 95.38 93 CYS A O 1
ATOM 707 N N . GLY A 1 94 ? -0.887 -4.701 -12.339 1.00 93.69 94 GLY A N 1
ATOM 708 C CA . GLY A 1 94 ? -2.115 -4.252 -13.000 1.00 93.69 94 GLY A CA 1
ATOM 709 C C . GLY A 1 94 ? -3.080 -5.376 -13.404 1.00 93.69 94 GLY A C 1
ATOM 710 O O . GLY A 1 94 ? -4.241 -5.092 -13.673 1.00 93.69 94 GLY A O 1
ATOM 711 N N . GLY A 1 95 ? -2.641 -6.641 -13.426 1.00 92.12 95 GLY A N 1
ATOM 712 C CA . GLY A 1 95 ? -3.505 -7.789 -13.724 1.00 92.12 95 GLY A CA 1
ATOM 713 C C . GLY A 1 95 ? -4.300 -8.291 -12.515 1.00 92.12 95 GLY A C 1
ATOM 714 O O . GLY A 1 95 ? -5.512 -8.464 -12.590 1.00 92.12 95 GLY A O 1
ATOM 715 N N . CYS A 1 96 ? -3.630 -8.526 -11.381 1.00 93.88 96 CYS A N 1
ATOM 716 C CA . CYS A 1 96 ? -4.250 -9.147 -10.200 1.00 93.88 96 CYS A CA 1
ATOM 717 C C . CYS A 1 96 ? -4.304 -8.249 -8.952 1.00 93.88 96 CYS A C 1
ATOM 719 O O . CYS A 1 96 ? -4.817 -8.666 -7.907 1.00 93.88 96 CYS A O 1
ATOM 721 N N . GLY A 1 97 ? -3.752 -7.039 -9.042 1.00 94.38 97 GLY A N 1
ATOM 722 C CA . GLY A 1 97 ? -3.794 -6.009 -8.009 1.00 94.38 97 GLY A CA 1
ATOM 723 C C . GLY A 1 97 ? -2.829 -6.200 -6.839 1.00 94.38 97 GLY A C 1
ATOM 724 O O . GLY A 1 97 ? -2.931 -5.489 -5.836 1.00 94.38 97 GLY A O 1
ATOM 725 N N . THR A 1 98 ? -1.930 -7.182 -6.924 1.00 95.62 98 THR A N 1
ATOM 726 C CA . THR A 1 98 ? -1.005 -7.515 -5.831 1.00 95.62 98 THR A CA 1
ATOM 727 C C . THR A 1 98 ? 0.122 -6.495 -5.745 1.00 95.62 98 THR A C 1
ATOM 729 O O . THR A 1 98 ? 0.639 -6.052 -6.767 1.00 95.62 98 THR A O 1
ATOM 732 N N . ALA A 1 99 ? 0.480 -6.143 -4.516 1.00 95.69 99 ALA A N 1
ATOM 733 C CA . ALA A 1 99 ? 1.667 -5.367 -4.186 1.00 95.69 99 ALA A CA 1
ATOM 734 C C . ALA A 1 99 ? 2.938 -6.190 -4.405 1.00 95.69 99 ALA A C 1
ATOM 736 O O . ALA A 1 99 ? 3.070 -7.248 -3.794 1.00 95.69 99 ALA A O 1
ATOM 737 N N . MET A 1 100 ? 3.836 -5.700 -5.249 1.00 96.31 100 MET A N 1
ATOM 738 C CA . MET A 1 100 ? 5.119 -6.297 -5.614 1.00 96.31 100 MET A CA 1
ATOM 739 C C . MET A 1 100 ? 6.265 -5.406 -5.135 1.00 96.31 100 MET A C 1
ATOM 741 O O . MET A 1 100 ? 6.085 -4.201 -4.938 1.00 96.31 100 MET A O 1
ATOM 745 N N . MET A 1 101 ? 7.429 -6.011 -4.938 1.00 94.88 101 MET A N 1
ATOM 746 C CA . MET A 1 101 ? 8.629 -5.338 -4.455 1.00 94.88 101 MET A CA 1
ATOM 747 C C . MET A 1 101 ? 9.431 -4.781 -5.632 1.00 94.88 101 MET A C 1
ATOM 749 O O . MET A 1 101 ? 9.323 -5.273 -6.755 1.00 94.88 101 MET A O 1
ATOM 753 N N . ALA A 1 102 ? 10.269 -3.775 -5.384 1.00 94.62 102 ALA A N 1
ATOM 754 C CA . ALA A 1 102 ? 11.071 -3.131 -6.430 1.00 94.62 102 ALA A CA 1
ATOM 755 C C . ALA A 1 102 ? 11.938 -4.090 -7.273 1.00 94.62 102 ALA A C 1
ATOM 757 O O . ALA A 1 102 ? 12.175 -3.829 -8.448 1.00 94.62 102 ALA A O 1
ATOM 758 N N . TYR A 1 103 ? 12.400 -5.204 -6.694 1.00 94.50 103 TYR A N 1
ATOM 759 C CA . TYR A 1 103 ? 13.215 -6.197 -7.404 1.00 94.50 103 TYR A CA 1
ATOM 760 C C . TYR A 1 103 ? 12.392 -7.233 -8.189 1.00 94.50 103 TYR A C 1
ATOM 762 O O . TYR A 1 103 ? 12.965 -8.002 -8.962 1.00 94.50 103 TYR A O 1
ATOM 770 N N . ASP A 1 104 ? 11.072 -7.291 -7.995 1.00 94.69 104 ASP A N 1
ATOM 771 C CA . ASP A 1 104 ? 10.215 -8.232 -8.711 1.00 94.69 104 ASP A CA 1
ATOM 772 C C . ASP A 1 104 ? 10.034 -7.757 -10.157 1.00 94.69 104 ASP A C 1
ATOM 774 O O . ASP A 1 104 ? 9.440 -6.710 -10.409 1.00 94.69 104 ASP A O 1
ATOM 778 N N . THR A 1 105 ? 10.489 -8.545 -11.129 1.00 93.19 105 THR A N 1
ATOM 779 C CA . THR A 1 105 ? 10.274 -8.270 -12.565 1.00 93.19 105 THR A CA 1
ATOM 780 C C . THR A 1 105 ? 8.996 -8.921 -13.106 1.00 93.19 105 THR A C 1
ATOM 782 O O . THR A 1 105 ? 8.476 -8.544 -14.161 1.00 93.19 105 THR A O 1
ATOM 785 N N . VAL A 1 106 ? 8.456 -9.887 -12.360 1.00 95.06 106 VAL A N 1
ATOM 786 C CA . VAL A 1 106 ? 7.271 -10.683 -12.690 1.00 95.06 106 VAL A CA 1
ATOM 787 C C . VAL A 1 106 ? 6.362 -10.749 -11.470 1.00 95.06 106 VAL A C 1
ATOM 789 O O . VAL A 1 106 ? 6.827 -10.832 -10.334 1.00 95.06 106 VAL A O 1
ATOM 792 N N . CYS A 1 107 ? 5.047 -10.730 -11.683 1.00 95.94 107 CYS A N 1
ATOM 793 C CA . CYS A 1 107 ? 4.109 -10.829 -10.580 1.00 95.94 107 CYS A CA 1
ATOM 794 C C . CYS A 1 107 ? 4.161 -12.214 -9.926 1.00 95.94 107 CYS A C 1
ATOM 796 O O . CYS A 1 107 ? 3.754 -13.206 -10.529 1.00 95.94 107 CYS A O 1
ATOM 798 N N . THR A 1 108 ? 4.523 -12.273 -8.646 1.00 95.00 108 THR A N 1
ATOM 799 C CA . THR A 1 108 ? 4.599 -13.527 -7.873 1.00 95.00 108 THR A CA 1
ATOM 800 C C . THR A 1 108 ? 3.253 -14.233 -7.685 1.00 95.00 108 THR A C 1
ATOM 802 O O . THR A 1 108 ? 3.215 -15.398 -7.300 1.00 95.00 108 THR A O 1
ATOM 805 N N . LYS A 1 109 ? 2.131 -13.554 -7.964 1.00 94.94 109 LYS A N 1
ATOM 806 C CA . LYS A 1 109 ? 0.784 -14.130 -7.849 1.00 94.94 109 LYS A CA 1
ATOM 807 C C . LYS A 1 109 ? 0.207 -14.635 -9.172 1.00 94.94 109 LYS A C 1
ATOM 809 O O . LYS A 1 109 ? -0.466 -15.659 -9.162 1.00 94.94 109 LYS A O 1
ATOM 814 N N . CYS A 1 110 ? 0.377 -13.904 -10.275 1.00 94.69 110 CYS A N 1
ATOM 815 C CA . CYS A 1 110 ? -0.228 -14.267 -11.566 1.00 94.69 110 CYS A CA 1
ATOM 816 C C . CYS A 1 110 ? 0.780 -14.577 -12.678 1.00 94.69 110 CYS A C 1
ATOM 818 O O . CYS A 1 110 ? 0.357 -14.947 -13.766 1.00 94.69 110 CYS A O 1
ATOM 820 N N . GLY A 1 111 ? 2.083 -14.432 -12.431 1.00 94.12 111 GLY A N 1
ATOM 821 C CA . GLY A 1 111 ? 3.147 -14.816 -13.364 1.00 94.12 111 GLY A CA 1
ATOM 822 C C . GLY A 1 111 ? 3.355 -13.880 -14.557 1.00 94.12 111 GLY A C 1
ATOM 823 O O . GLY A 1 111 ? 4.223 -14.142 -15.379 1.00 94.12 111 GLY A O 1
ATOM 824 N N . ALA A 1 112 ? 2.591 -12.796 -14.667 1.00 91.31 112 ALA A N 1
ATOM 825 C CA . ALA A 1 112 ? 2.729 -11.844 -15.765 1.00 91.31 112 ALA A CA 1
ATOM 826 C C . ALA A 1 112 ? 3.858 -10.834 -15.508 1.00 91.31 112 ALA A C 1
ATOM 828 O O . ALA A 1 112 ? 4.091 -10.438 -14.357 1.00 91.31 112 ALA A O 1
ATOM 829 N N . ALA A 1 113 ? 4.552 -10.416 -16.571 1.00 91.56 113 ALA A N 1
ATOM 830 C CA . ALA A 1 113 ? 5.634 -9.451 -16.451 1.00 91.56 113 ALA A CA 1
ATOM 831 C C . ALA A 1 113 ? 5.084 -8.071 -16.077 1.00 91.56 113 ALA A C 1
ATOM 833 O O . ALA A 1 113 ? 3.962 -7.700 -16.431 1.00 91.56 113 ALA A O 1
ATOM 834 N N . GLN A 1 114 ? 5.892 -7.285 -15.367 1.00 87.12 114 GLN A N 1
ATOM 835 C CA . GLN A 1 114 ? 5.508 -5.946 -14.917 1.00 87.12 114 GLN A CA 1
ATOM 836 C C . GLN A 1 114 ? 5.010 -5.051 -16.069 1.00 87.12 114 GLN A C 1
ATOM 838 O O . GLN A 1 114 ? 4.014 -4.337 -15.913 1.00 87.12 114 GLN A O 1
ATOM 843 N N . GLN A 1 115 ? 5.686 -5.136 -17.220 1.00 85.00 115 GLN A N 1
ATOM 844 C CA . GLN A 1 115 ? 5.422 -4.351 -18.430 1.00 85.00 115 GLN A CA 1
ATOM 845 C C . GLN A 1 115 ? 4.157 -4.770 -19.198 1.00 85.00 115 GLN A C 1
ATOM 847 O O . GLN A 1 115 ? 3.597 -3.962 -19.935 1.00 85.00 115 GLN A O 1
ATOM 852 N N . ASP A 1 116 ? 3.651 -5.988 -18.990 1.00 85.75 116 ASP A N 1
ATOM 853 C CA . ASP A 1 116 ? 2.527 -6.534 -19.772 1.00 85.75 116 ASP A CA 1
ATOM 854 C C . ASP A 1 116 ? 1.164 -5.991 -19.311 1.00 85.75 116 ASP A C 1
ATOM 856 O O . ASP A 1 116 ? 0.112 -6.256 -19.897 1.00 85.75 116 ASP A O 1
ATOM 860 N N . HIS A 1 117 ? 1.149 -5.220 -18.228 1.00 82.12 117 HIS A N 1
ATOM 861 C CA . HIS A 1 117 ? -0.066 -4.735 -17.599 1.00 82.12 117 HIS A CA 1
ATOM 862 C C . HIS A 1 117 ? -0.230 -3.224 -17.772 1.00 82.12 117 HIS A C 1
ATOM 864 O O . HIS A 1 117 ? 0.390 -2.425 -17.072 1.00 82.12 117 HIS A O 1
ATOM 870 N N . ARG A 1 118 ? -1.206 -2.818 -18.596 1.00 78.06 118 ARG A N 1
ATOM 871 C CA . ARG A 1 118 ? -1.599 -1.407 -18.816 1.00 78.06 118 ARG A CA 1
ATOM 872 C C . ARG A 1 118 ? -1.893 -0.619 -17.524 1.00 78.06 118 ARG A C 1
ATOM 874 O O . ARG A 1 118 ? -1.837 0.617 -17.503 1.00 78.06 118 ARG A O 1
ATOM 881 N N . GLN A 1 119 ? -2.279 -1.317 -16.458 1.00 82.50 119 GLN A N 1
ATOM 882 C CA . GLN A 1 119 ? -2.705 -0.730 -15.187 1.00 82.50 119 GLN A CA 1
ATOM 883 C C . GLN A 1 119 ? -1.638 -0.755 -14.090 1.00 82.50 119 GLN A C 1
ATOM 885 O O . GLN A 1 119 ? -1.926 -0.260 -13.007 1.00 82.50 119 GLN A O 1
ATOM 890 N N . SER A 1 120 ? -0.432 -1.276 -14.342 1.00 87.31 120 SER A N 1
ATOM 891 C CA . SER A 1 120 ? 0.641 -1.249 -13.343 1.00 87.31 120 SER A CA 1
ATOM 892 C C . SER A 1 120 ? 1.000 0.185 -12.941 1.00 87.31 120 SER A C 1
ATOM 894 O O . SER A 1 120 ? 0.934 1.113 -13.752 1.00 87.31 120 SER A O 1
ATOM 896 N N . ALA A 1 121 ? 1.362 0.362 -11.674 1.00 89.50 121 ALA A N 1
ATOM 897 C CA . ALA A 1 121 ? 1.816 1.630 -11.111 1.00 89.50 121 ALA A CA 1
ATOM 898 C C . ALA A 1 121 ? 3.040 1.379 -10.226 1.00 89.50 121 ALA A C 1
ATOM 900 O O . ALA A 1 121 ? 3.094 0.352 -9.552 1.00 89.50 121 ALA A O 1
ATOM 901 N N . MET A 1 122 ? 4.001 2.301 -10.241 1.00 91.00 122 MET A N 1
ATOM 902 C CA . MET A 1 122 ? 5.239 2.238 -9.460 1.00 91.00 122 MET A CA 1
ATOM 903 C C . MET A 1 122 ? 5.268 3.385 -8.457 1.00 91.00 122 MET A C 1
ATOM 905 O O . MET A 1 122 ? 4.815 4.492 -8.758 1.00 91.00 122 MET A O 1
ATOM 909 N N . ALA A 1 123 ? 5.794 3.119 -7.270 1.00 90.06 123 ALA A N 1
ATOM 910 C CA . ALA A 1 123 ? 6.118 4.149 -6.303 1.00 90.06 123 ALA A CA 1
ATOM 911 C C . ALA A 1 123 ? 7.240 5.036 -6.851 1.00 90.06 123 ALA A C 1
ATOM 913 O O . ALA A 1 123 ? 8.181 4.540 -7.476 1.00 90.06 123 ALA A O 1
ATOM 914 N N . ALA A 1 124 ? 7.120 6.342 -6.622 1.00 84.50 124 ALA A N 1
ATOM 915 C CA . ALA A 1 124 ? 8.131 7.306 -7.037 1.00 84.50 124 ALA A CA 1
ATOM 916 C C . ALA A 1 124 ? 9.481 7.038 -6.346 1.00 84.50 124 ALA A C 1
ATOM 918 O O . ALA A 1 124 ? 9.510 6.474 -5.250 1.00 84.50 124 ALA A O 1
ATOM 919 N N . ALA A 1 125 ? 10.561 7.426 -7.031 1.00 66.75 125 ALA A N 1
ATOM 920 C CA . ALA A 1 125 ? 11.937 7.355 -6.541 1.00 66.75 125 ALA A CA 1
ATOM 921 C C . ALA A 1 125 ? 12.190 8.352 -5.402 1.00 66.75 125 ALA A C 1
ATOM 923 O O . ALA A 1 125 ? 11.649 9.480 -5.487 1.00 66.75 125 ALA A O 1
#

Foldseek 3Di:
DWDWDDPDPDDPDDTDIDDDDPVVVCCQCPPVVRPPDQDAFWKAFQPPRDIDHLQFQADPVVALVPLCRGCPHPPIGTRHHPDDPDDAQWKAQSPHRTTGHNPDQADPPPRHGQVVHPRMDGDHD

Secondary structure (DSSP, 8-state):
-EEEE---BTB----EEEE--HHHHHHHHHSTT---PPPTT-EE-TTT--EE-TTBSB-TTT-TT-TTSBTTSTTPEEPP-SS-SSPTT-EE-TTT-BEE-TT-SB-TTT--BGGG-TT-EE---

Sequence (125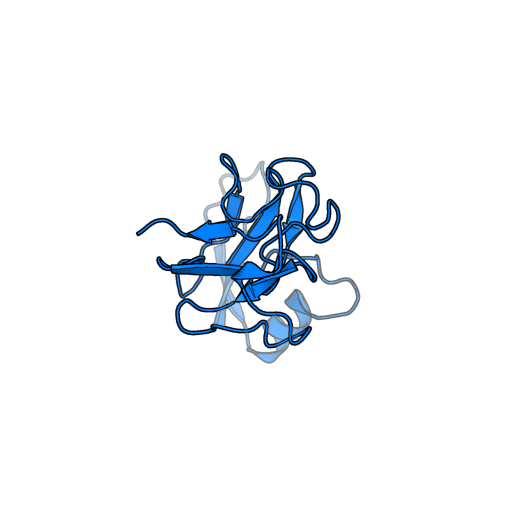 aa):
MLLASWPGAGSAAGLSRCWTSRQELLQLLFRPGAPAMPRPGDWFCSRCLKRNMPKHFFCRACGTGAKEASVLAPGTIKVPGMREYPLPGDWGCGGCGTAMMAYDTVCTKCGAAQQDHRQSAMAAA

Radius of gyration: 18.04 Å; chains: 1; bounding box: 31×29×51 Å

Organism: NCBI:txid73915

pLDDT: mean 85.46, std 11.93, range [51.59, 97.06]

InterPro domains:
  IPR001876 Zinc finger, RanBP2-type [PS01358] (43-62)
  IPR001876 Zinc finger, RanBP2-type [PS50199] (39-68)
  IPR001876 Zinc finger, RanBP2-type [SM00547] (41-65)
  IPR001876 Zinc finger, RanBP2-type [SM00547] (89-113)
  IPR036443 Zinc finger, RanBP2-type superfamily [SSF90209] (35-64)